Protein AF-S7V993-F1 (afdb_monomer_lite)

Radius of gyration: 12.84 Å; chains: 1; bounding box: 30×21×41 Å

Structure (mmCIF, N/CA/C/O backbone):
data_AF-S7V993-F1
#
_entry.id   AF-S7V993-F1
#
loop_
_atom_site.group_PDB
_atom_site.id
_atom_site.type_symbol
_atom_site.label_atom_id
_atom_site.label_alt_id
_atom_site.label_comp_id
_atom_site.label_asym_id
_atom_site.label_entity_id
_atom_site.label_seq_id
_atom_site.pdbx_PDB_ins_code
_atom_site.Cartn_x
_atom_site.Cartn_y
_atom_site.Cartn_z
_atom_site.occupancy
_atom_site.B_iso_or_equiv
_atom_site.auth_seq_id
_atom_site.auth_comp_id
_atom_site.auth_asym_id
_atom_site.auth_atom_id
_atom_site.pdbx_PDB_model_num
ATOM 1 N N . MET A 1 1 ? 18.924 0.707 -1.161 1.00 74.12 1 MET A N 1
ATOM 2 C CA . MET A 1 1 ? 17.544 0.835 -0.676 1.00 74.12 1 MET A CA 1
ATOM 3 C C . MET A 1 1 ? 16.781 -0.328 -1.256 1.00 74.12 1 MET A C 1
ATOM 5 O O . MET A 1 1 ? 16.669 -0.412 -2.479 1.00 74.12 1 MET A O 1
ATOM 9 N N . ASP A 1 2 ? 16.425 -1.276 -0.404 1.00 92.00 2 ASP A N 1
ATOM 10 C CA . ASP A 1 2 ? 15.712 -2.489 -0.796 1.00 92.00 2 ASP A CA 1
ATOM 11 C C . ASP A 1 2 ? 14.183 -2.284 -0.743 1.00 92.00 2 ASP A C 1
ATOM 13 O O . ASP A 1 2 ? 13.679 -1.163 -0.609 1.00 92.00 2 ASP A O 1
ATOM 17 N N . ARG A 1 3 ? 13.432 -3.363 -0.968 1.00 95.56 3 ARG A N 1
ATOM 18 C CA . ARG A 1 3 ? 11.964 -3.361 -0.999 1.00 95.56 3 ARG A CA 1
ATOM 19 C C . ARG A 1 3 ? 11.384 -2.967 0.361 1.00 95.56 3 ARG A C 1
ATOM 21 O O . ARG A 1 3 ? 10.417 -2.208 0.426 1.00 95.56 3 ARG A O 1
ATOM 28 N N . GLU A 1 4 ? 11.964 -3.487 1.428 1.00 97.06 4 GLU A N 1
ATOM 29 C CA . GLU A 1 4 ? 11.546 -3.273 2.804 1.00 97.06 4 GLU A CA 1
ATOM 30 C C . GLU A 1 4 ? 11.801 -1.821 3.226 1.00 97.06 4 GLU A C 1
ATOM 32 O O . GLU A 1 4 ? 10.926 -1.198 3.829 1.00 97.06 4 GLU A O 1
ATOM 37 N N . ASP A 1 5 ? 12.940 -1.242 2.839 1.00 97.50 5 ASP A N 1
ATOM 38 C CA . ASP A 1 5 ? 13.248 0.176 3.041 1.00 97.50 5 ASP A CA 1
ATOM 39 C C . ASP A 1 5 ? 12.218 1.083 2.354 1.00 97.50 5 ASP A C 1
ATOM 41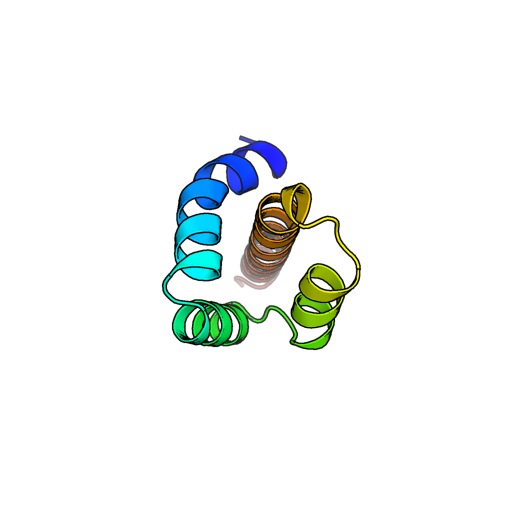 O O . ASP A 1 5 ? 11.716 2.041 2.948 1.00 97.50 5 ASP A O 1
ATOM 45 N N . LEU A 1 6 ? 11.866 0.771 1.101 1.00 97.50 6 LEU A N 1
ATOM 46 C CA . LEU A 1 6 ? 10.839 1.496 0.348 1.00 97.50 6 LEU A CA 1
ATOM 47 C C . LEU A 1 6 ? 9.475 1.419 1.040 1.00 97.50 6 LEU A C 1
ATOM 49 O O . LEU A 1 6 ? 8.775 2.428 1.138 1.00 97.50 6 LEU A O 1
ATOM 53 N N . ALA A 1 7 ? 9.099 0.237 1.533 1.00 98.19 7 ALA A N 1
ATOM 54 C CA . ALA A 1 7 ? 7.832 0.040 2.226 1.00 98.19 7 ALA A CA 1
ATOM 55 C C . ALA A 1 7 ? 7.795 0.831 3.540 1.00 98.19 7 ALA A C 1
ATOM 57 O O . ALA A 1 7 ? 6.823 1.542 3.799 1.0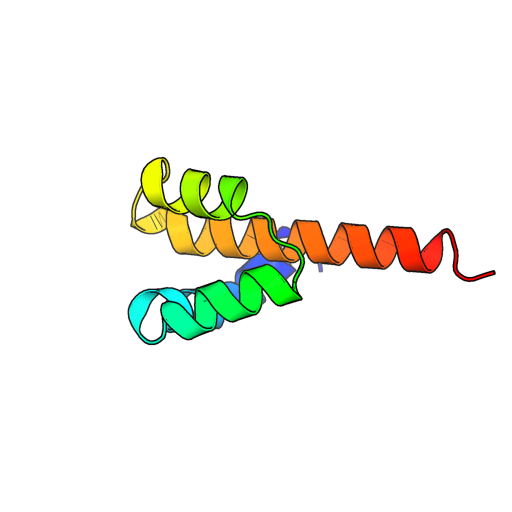0 98.19 7 ALA A O 1
ATOM 58 N N . LYS A 1 8 ? 8.877 0.791 4.325 1.00 98.12 8 LYS A N 1
ATOM 59 C CA . LYS A 1 8 ? 9.021 1.587 5.553 1.00 98.12 8 LYS A CA 1
ATOM 60 C C . LYS A 1 8 ? 8.937 3.087 5.281 1.00 98.12 8 LYS A C 1
ATOM 62 O O . LYS A 1 8 ? 8.315 3.804 6.059 1.00 98.12 8 LYS A O 1
ATOM 67 N N . ALA A 1 9 ? 9.504 3.559 4.171 1.00 98.19 9 ALA A N 1
ATOM 68 C CA . ALA A 1 9 ? 9.471 4.973 3.807 1.00 98.19 9 ALA A CA 1
ATOM 69 C C . ALA A 1 9 ? 8.047 5.486 3.529 1.00 98.19 9 ALA A C 1
ATOM 71 O O . ALA A 1 9 ? 7.732 6.630 3.858 1.00 98.19 9 ALA A O 1
ATOM 72 N N . ILE A 1 10 ? 7.174 4.655 2.945 1.00 97.69 10 ILE A N 1
ATOM 73 C CA . ILE A 1 10 ? 5.789 5.046 2.628 1.00 97.69 10 ILE A CA 1
ATOM 74 C C . ILE A 1 10 ? 4.781 4.682 3.726 1.00 97.69 10 ILE A C 1
ATOM 76 O O . ILE A 1 10 ? 3.682 5.239 3.739 1.00 97.69 10 ILE A O 1
ATOM 80 N N . ALA A 1 11 ? 5.139 3.789 4.652 1.00 98.25 11 ALA A N 1
ATOM 81 C CA . ALA A 1 11 ? 4.253 3.293 5.703 1.00 98.25 11 ALA A CA 1
ATOM 82 C C . ALA A 1 11 ? 3.560 4.394 6.532 1.00 98.25 11 ALA A C 1
ATOM 84 O O . ALA A 1 11 ? 2.359 4.258 6.772 1.00 98.25 11 ALA A O 1
ATOM 85 N N . PRO A 1 12 ? 4.212 5.516 6.910 1.00 98.31 12 PRO A N 1
ATOM 86 C CA . PRO A 1 12 ? 3.527 6.601 7.615 1.00 98.31 12 PRO A CA 1
ATOM 87 C C . PRO A 1 12 ? 2.369 7.205 6.809 1.00 98.31 12 PRO A C 1
ATOM 89 O O . PRO A 1 12 ? 1.288 7.439 7.349 1.00 98.31 12 PRO A O 1
ATOM 92 N N . MET A 1 13 ? 2.563 7.397 5.501 1.00 97.94 13 MET A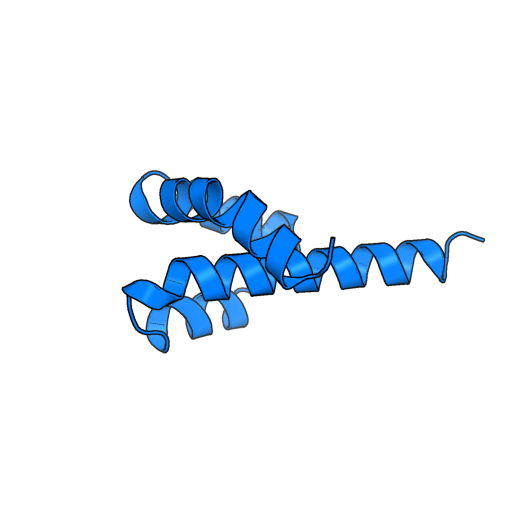 N 1
ATOM 93 C CA . MET A 1 13 ? 1.526 7.923 4.609 1.00 97.94 13 MET A CA 1
ATOM 94 C C . MET A 1 13 ? 0.407 6.901 4.392 1.00 97.94 13 MET A C 1
ATOM 96 O O . MET A 1 13 ? -0.770 7.256 4.405 1.00 97.94 13 MET A O 1
ATOM 100 N N . VAL A 1 14 ? 0.757 5.622 4.226 1.00 98.00 14 VAL A N 1
ATOM 101 C CA . VAL A 1 14 ? -0.223 4.532 4.102 1.00 98.00 14 VAL A CA 1
ATOM 102 C C . VAL A 1 14 ? -1.073 4.428 5.370 1.00 98.00 14 VAL A C 1
ATOM 104 O O . VAL A 1 14 ? -2.295 4.367 5.270 1.00 98.00 14 VAL A O 1
ATOM 107 N N . SER A 1 15 ? -0.456 4.503 6.552 1.00 98.19 15 SER A N 1
ATOM 108 C CA . SER A 1 15 ? -1.162 4.520 7.838 1.00 98.19 15 SER A CA 1
ATOM 109 C C . SER A 1 15 ? -2.122 5.703 7.944 1.00 98.19 15 SER A C 1
ATOM 111 O O . SER A 1 15 ? -3.283 5.525 8.312 1.00 98.19 15 SER A O 1
ATOM 113 N N . GLN A 1 16 ? -1.685 6.911 7.577 1.00 98.19 16 GLN A N 1
ATOM 114 C CA . GLN A 1 16 ? -2.561 8.083 7.579 1.00 98.19 16 GLN A CA 1
ATOM 115 C C . GLN A 1 16 ? -3.777 7.874 6.669 1.00 98.19 16 GLN A C 1
ATOM 117 O O . GLN A 1 16 ? -4.906 8.129 7.088 1.00 98.19 16 GLN A O 1
ATOM 122 N N . LEU A 1 17 ? -3.555 7.391 5.445 1.00 97.81 17 LEU A N 1
ATOM 123 C CA . LEU A 1 17 ? -4.617 7.144 4.474 1.00 97.81 17 LEU A CA 1
ATOM 124 C C . LEU A 1 17 ? -5.602 6.075 4.966 1.00 97.81 17 LEU A C 1
ATOM 126 O O . LEU A 1 17 ? -6.808 6.285 4.882 1.00 97.81 17 LEU A O 1
ATOM 130 N N . LEU A 1 18 ? -5.110 4.972 5.534 1.00 96.62 18 LEU A N 1
ATOM 131 C CA . LEU A 1 18 ? -5.951 3.913 6.099 1.00 96.62 18 LEU A CA 1
ATOM 132 C C . LEU A 1 18 ? -6.823 4.418 7.256 1.00 96.62 18 LEU A C 1
ATOM 134 O O . LEU A 1 18 ? -7.999 4.076 7.327 1.00 96.62 18 LEU A O 1
ATOM 138 N N . ASN A 1 19 ? -6.259 5.245 8.140 1.00 96.25 19 ASN A N 1
ATOM 139 C CA . ASN A 1 19 ? -6.932 5.667 9.370 1.00 96.25 19 ASN A CA 1
ATOM 140 C C . ASN A 1 19 ? -7.813 6.914 9.212 1.00 96.25 19 ASN A C 1
ATOM 142 O O . ASN A 1 19 ? -8.721 7.120 10.014 1.00 96.25 19 ASN A O 1
ATOM 146 N N . ARG A 1 20 ? -7.522 7.788 8.241 1.00 96.69 20 ARG A N 1
ATOM 147 C CA . ARG A 1 20 ? -8.176 9.106 8.128 1.00 96.69 20 ARG A CA 1
ATOM 148 C C . ARG A 1 20 ? -8.856 9.359 6.792 1.00 96.69 20 ARG A C 1
ATOM 150 O O . ARG A 1 20 ? -9.751 10.192 6.727 1.00 96.69 20 ARG A O 1
ATOM 157 N N . GLU A 1 21 ? -8.433 8.679 5.731 1.00 97.06 21 GLU A N 1
ATOM 158 C CA . GLU A 1 21 ? -8.850 8.980 4.357 1.00 97.06 21 GLU A CA 1
ATOM 159 C C . GLU A 1 21 ? -9.074 7.681 3.562 1.00 97.06 21 GLU A C 1
ATOM 161 O O . GLU A 1 21 ? -8.561 7.512 2.453 1.00 97.06 21 GLU A O 1
ATOM 166 N N . PHE A 1 22 ? -9.824 6.733 4.134 1.00 95.12 22 PHE A N 1
ATOM 167 C CA . PHE A 1 22 ? -9.926 5.373 3.595 1.00 95.12 22 PHE A CA 1
ATOM 168 C C . PHE A 1 22 ? -10.493 5.318 2.164 1.00 95.12 22 PHE A C 1
ATOM 170 O O . PHE A 1 22 ? -10.000 4.570 1.323 1.00 95.12 22 PHE A O 1
ATOM 177 N N . GLU A 1 23 ? -11.468 6.161 1.822 1.00 96.12 23 GLU A N 1
ATOM 178 C CA . GLU A 1 23 ? -11.970 6.241 0.441 1.00 96.12 23 GLU A CA 1
ATOM 179 C C . GLU A 1 23 ? -10.871 6.667 -0.544 1.00 96.12 23 GLU A C 1
ATOM 181 O O . GLU A 1 23 ? -10.706 6.074 -1.613 1.00 96.12 23 GLU A O 1
ATOM 186 N N . ARG A 1 24 ? -10.053 7.653 -0.157 1.00 96.69 24 ARG A N 1
ATOM 187 C CA . ARG A 1 24 ? -8.901 8.107 -0.945 1.00 96.69 24 ARG A CA 1
ATOM 188 C C . ARG A 1 24 ? -7.842 7.013 -1.054 1.00 96.69 24 ARG A C 1
ATOM 190 O O . ARG A 1 24 ? -7.230 6.863 -2.114 1.00 96.69 24 ARG A O 1
ATOM 197 N N . PHE A 1 25 ? -7.632 6.246 0.016 1.00 97.00 25 PHE A N 1
ATOM 198 C CA . PHE A 1 25 ? -6.763 5.073 0.014 1.00 97.00 25 PHE A CA 1
ATOM 199 C C . PHE A 1 25 ? -7.206 4.053 -1.048 1.00 97.00 25 PHE A C 1
ATOM 201 O O . PHE A 1 25 ? -6.398 3.647 -1.888 1.00 97.00 25 PHE A O 1
ATOM 208 N N . LEU A 1 26 ? -8.494 3.698 -1.080 1.00 95.38 26 LEU A N 1
ATOM 209 C CA . LEU A 1 26 ? -9.037 2.769 -2.075 1.00 95.38 26 LEU A CA 1
ATOM 210 C C . LEU A 1 26 ? -8.879 3.311 -3.502 1.00 95.38 26 LEU A C 1
ATOM 212 O O . LEU A 1 26 ? -8.372 2.607 -4.375 1.00 95.38 26 LEU A O 1
ATOM 216 N N . GLN A 1 27 ? -9.200 4.588 -3.737 1.00 95.75 27 GLN A N 1
ATOM 217 C CA . GLN A 1 27 ? -8.997 5.245 -5.039 1.00 95.75 27 GLN A CA 1
ATOM 218 C C . GLN A 1 27 ? -7.529 5.218 -5.501 1.00 95.75 27 GLN A C 1
ATOM 220 O O . GLN A 1 27 ? -7.241 5.120 -6.697 1.00 95.75 27 GLN A O 1
ATOM 225 N N . LEU A 1 28 ? -6.575 5.329 -4.573 1.00 95.94 28 LEU A N 1
ATOM 226 C CA . LEU A 1 28 ? -5.151 5.186 -4.876 1.00 95.94 28 LEU A CA 1
ATOM 227 C C . LEU A 1 28 ? -4.794 3.747 -5.252 1.00 95.94 28 LEU A C 1
ATOM 229 O O . LEU A 1 28 ? -4.066 3.563 -6.224 1.00 95.94 28 LEU A O 1
ATOM 233 N N . CYS A 1 29 ? -5.331 2.742 -4.557 1.00 95.75 29 CYS A N 1
ATOM 234 C CA . CYS A 1 29 ? -5.087 1.333 -4.876 1.00 95.75 29 CYS A CA 1
ATOM 235 C C . CYS A 1 29 ? -5.461 1.002 -6.327 1.00 95.75 29 CYS A C 1
ATOM 237 O O . CYS A 1 29 ? -4.636 0.440 -7.047 1.00 95.75 29 CYS A O 1
ATOM 239 N N . TYR A 1 30 ? -6.624 1.458 -6.804 1.00 93.38 30 TYR A N 1
ATOM 240 C CA . TYR A 1 30 ? -7.026 1.289 -8.207 1.00 93.38 30 TYR A CA 1
ATOM 241 C C . TYR A 1 30 ? -6.044 1.935 -9.188 1.00 93.38 30 TYR A C 1
ATOM 243 O O . TYR A 1 30 ? -5.614 1.302 -10.149 1.00 93.38 30 TYR A O 1
ATOM 251 N N . ARG A 1 31 ? -5.623 3.181 -8.933 1.00 94.19 31 ARG A N 1
ATOM 252 C CA . ARG A 1 31 ? -4.641 3.880 -9.787 1.00 94.19 31 ARG A CA 1
ATOM 253 C C . ARG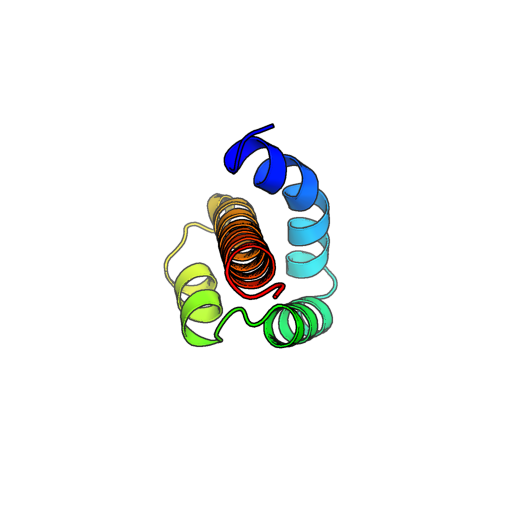 A 1 31 ? -3.276 3.195 -9.792 1.00 94.19 31 ARG A C 1
ATOM 255 O O . ARG A 1 31 ? -2.558 3.200 -10.794 1.00 94.19 31 ARG A O 1
ATOM 262 N N . LEU A 1 32 ? -2.900 2.603 -8.664 1.00 94.38 32 LEU A N 1
ATOM 263 C CA . LEU A 1 32 ? -1.661 1.851 -8.520 1.00 94.38 32 LEU A CA 1
ATOM 264 C C . LEU A 1 32 ? -1.758 0.444 -9.111 1.00 94.38 32 LEU A C 1
ATOM 266 O O . LEU A 1 32 ? -0.715 -0.192 -9.253 1.00 94.38 32 LEU A O 1
ATOM 270 N N . ASP A 1 33 ? -2.933 0.027 -9.580 1.00 95.12 33 ASP A N 1
ATOM 271 C CA . ASP A 1 33 ? -3.232 -1.330 -10.035 1.00 95.12 33 ASP A CA 1
ATOM 272 C C . ASP A 1 33 ? -2.957 -2.380 -8.946 1.00 95.12 33 ASP A C 1
ATOM 274 O O . ASP A 1 33 ? -2.365 -3.434 -9.178 1.00 95.12 33 ASP A O 1
ATOM 278 N N . LEU A 1 34 ? -3.325 -2.034 -7.711 1.00 94.75 34 LEU A N 1
ATOM 279 C CA . LEU A 1 34 ? -3.361 -2.954 -6.587 1.00 94.75 34 LEU A CA 1
ATOM 280 C C . LEU A 1 34 ? -4.767 -3.559 -6.526 1.00 94.75 34 LEU A C 1
ATOM 282 O O . LEU A 1 34 ? -5.724 -2.878 -6.164 1.00 94.75 34 LEU A O 1
ATOM 286 N N . GLY A 1 35 ? -4.890 -4.826 -6.926 1.00 90.38 35 GLY A N 1
ATOM 287 C CA . GLY A 1 35 ? -6.188 -5.483 -7.085 1.00 90.38 35 GLY A CA 1
ATOM 288 C C . GLY A 1 35 ? -7.013 -5.531 -5.794 1.00 90.38 35 GLY A C 1
ATOM 289 O O . GLY A 1 35 ? -6.483 -5.810 -4.717 1.00 90.38 35 GLY A O 1
ATOM 290 N N . GLU A 1 36 ? -8.330 -5.330 -5.914 1.00 91.81 36 GLU A N 1
ATOM 291 C CA . GLU A 1 36 ? -9.272 -5.323 -4.781 1.00 91.81 36 GLU A CA 1
ATOM 292 C C . GLU A 1 36 ? -9.187 -6.581 -3.917 1.00 91.81 36 GLU A C 1
ATOM 294 O O . GLU A 1 36 ? -9.273 -6.499 -2.694 1.00 91.81 36 GLU A O 1
ATOM 299 N N . GLY A 1 37 ? -8.989 -7.746 -4.546 1.00 95.00 37 GLY A N 1
ATOM 300 C CA . GLY A 1 37 ? -8.822 -9.011 -3.835 1.00 95.00 37 GLY A CA 1
ATOM 301 C C . GLY A 1 37 ? -7.654 -8.962 -2.853 1.00 95.00 37 GLY A C 1
ATOM 302 O O . GLY A 1 37 ? -7.804 -9.388 -1.713 1.00 95.00 37 GLY A O 1
ATOM 303 N N . LYS A 1 38 ? -6.530 -8.351 -3.254 1.00 95.38 38 LYS A N 1
ATOM 304 C CA . LYS A 1 38 ? -5.336 -8.222 -2.413 1.00 95.38 38 LYS A CA 1
ATOM 305 C C . LYS A 1 38 ? -5.546 -7.243 -1.266 1.00 95.38 38 LYS A C 1
ATOM 307 O O . LYS A 1 38 ? -5.159 -7.524 -0.138 1.00 95.38 38 LYS A O 1
ATOM 312 N N . VAL A 1 39 ? -6.193 -6.113 -1.543 1.00 96.38 39 VAL A N 1
ATOM 313 C CA . VAL A 1 39 ? -6.538 -5.127 -0.509 1.00 96.38 39 VAL A CA 1
ATOM 314 C C . VAL A 1 39 ? -7.473 -5.757 0.525 1.00 96.38 39 VAL A C 1
ATOM 316 O O . VAL A 1 39 ? -7.223 -5.657 1.723 1.00 96.38 39 VAL A O 1
ATOM 319 N N . ARG A 1 40 ? -8.513 -6.467 0.073 1.00 96.19 40 ARG A N 1
ATOM 320 C CA . ARG A 1 40 ? -9.476 -7.157 0.941 1.00 96.19 40 ARG A CA 1
ATOM 321 C C . ARG A 1 40 ? -8.829 -8.277 1.755 1.00 96.19 40 ARG A C 1
ATOM 323 O O . ARG A 1 40 ? -9.135 -8.411 2.933 1.00 96.19 40 ARG A O 1
ATOM 330 N N . GLU A 1 41 ? -7.948 -9.063 1.142 1.00 97.44 41 GLU A N 1
ATOM 331 C CA . GLU A 1 41 ? -7.145 -10.086 1.821 1.00 97.44 41 GLU A CA 1
ATOM 332 C C . GLU A 1 41 ? -6.356 -9.462 2.977 1.00 97.44 41 GLU A C 1
ATOM 334 O O . GLU A 1 41 ? -6.494 -9.902 4.115 1.00 97.44 41 GLU A O 1
ATOM 339 N N . ILE A 1 42 ? -5.607 -8.385 2.714 1.00 97.44 42 ILE A N 1
ATOM 340 C CA . ILE A 1 42 ? -4.786 -7.720 3.733 1.00 97.44 42 ILE A CA 1
ATOM 341 C C . ILE A 1 42 ? -5.657 -7.164 4.863 1.00 97.44 42 ILE A C 1
ATOM 343 O O . ILE A 1 42 ? -5.338 -7.399 6.025 1.00 97.44 42 ILE A O 1
ATOM 347 N N . LEU A 1 43 ? -6.759 -6.480 4.541 1.00 96.00 43 LEU A N 1
ATOM 348 C CA . LEU A 1 43 ? -7.655 -5.890 5.541 1.00 96.00 43 LEU A CA 1
ATOM 349 C C . LEU A 1 43 ? -8.347 -6.936 6.425 1.00 96.00 43 LEU A C 1
ATOM 351 O O . LEU A 1 43 ? -8.540 -6.688 7.609 1.00 96.00 43 LEU A O 1
ATOM 355 N N . ASN A 1 44 ? -8.725 -8.087 5.864 1.00 96.19 44 ASN A N 1
ATOM 356 C CA . ASN A 1 44 ? -9.528 -9.079 6.582 1.00 96.19 44 ASN A CA 1
ATOM 357 C C . ASN A 1 44 ? -8.699 -10.158 7.284 1.00 96.19 44 ASN A C 1
ATOM 359 O O . ASN A 1 44 ? -9.202 -10.794 8.205 1.00 96.19 44 ASN A O 1
ATOM 363 N N . GLN A 1 45 ? -7.480 -10.429 6.812 1.00 96.94 45 GLN A N 1
ATOM 364 C CA . GLN A 1 45 ? -6.682 -11.573 7.270 1.00 96.94 45 GLN A CA 1
ATOM 365 C C . GLN A 1 45 ? -5.431 -11.169 8.053 1.00 96.94 45 GLN A C 1
ATOM 367 O O . GLN A 1 45 ? -4.781 -12.033 8.637 1.00 96.94 45 GLN A O 1
ATOM 372 N N . SER A 1 46 ? -5.065 -9.885 8.058 1.00 96.00 46 SER A N 1
ATOM 373 C CA . SER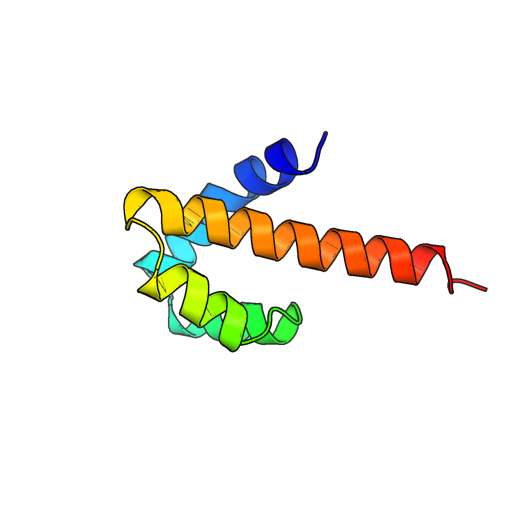 A 1 46 ? -3.885 -9.413 8.789 1.00 96.00 46 SER A CA 1
ATOM 374 C C . SER A 1 46 ? -4.265 -8.906 10.181 1.00 96.00 46 SER A C 1
ATOM 376 O O . SER A 1 46 ? -5.320 -8.283 10.322 1.00 96.00 46 SER A O 1
ATOM 378 N N . PRO A 1 47 ? -3.400 -9.096 11.193 1.00 96.62 47 PRO A N 1
ATOM 379 C CA . PRO A 1 47 ? -3.519 -8.380 12.458 1.00 96.62 47 PRO A CA 1
ATOM 380 C C . PRO A 1 47 ? -3.568 -6.860 12.223 1.00 96.62 47 PRO A C 1
ATOM 382 O O . PRO A 1 47 ? -2.839 -6.378 11.347 1.00 96.62 47 PRO A O 1
ATOM 385 N N . PRO A 1 48 ? -4.385 -6.090 12.968 1.00 94.06 48 PRO A N 1
ATOM 386 C CA . PRO A 1 48 ? -4.515 -4.642 12.781 1.00 94.06 48 PRO A CA 1
ATOM 387 C C . PRO A 1 48 ? -3.179 -3.885 12.746 1.00 94.06 48 PRO A C 1
ATOM 389 O O . PRO A 1 48 ? -2.989 -2.990 11.921 1.00 94.06 48 PRO A O 1
ATOM 392 N N . GLU A 1 49 ? -2.235 -4.278 13.597 1.00 95.25 49 GLU A N 1
ATOM 393 C CA . GLU A 1 49 ? -0.884 -3.728 13.701 1.00 95.25 49 GLU A CA 1
ATOM 394 C C . GLU A 1 49 ? -0.013 -3.997 12.461 1.00 95.25 49 GLU A C 1
ATOM 396 O O . GLU A 1 49 ? 0.868 -3.198 12.146 1.00 95.25 49 GLU A O 1
ATOM 401 N N . GLU A 1 50 ? -0.301 -5.060 11.705 1.00 97.50 50 GLU A N 1
ATOM 402 C CA . GLU A 1 50 ? 0.436 -5.443 10.494 1.00 97.50 50 GLU A CA 1
ATOM 403 C C . GLU A 1 50 ? -0.187 -4.887 9.205 1.00 97.50 50 GLU A C 1
ATOM 405 O O . GLU A 1 50 ? 0.471 -4.880 8.160 1.00 97.50 50 GLU A O 1
ATOM 410 N N . ILE A 1 51 ? -1.441 -4.410 9.234 1.00 97.88 51 ILE A N 1
ATOM 411 C CA . ILE A 1 51 ? -2.155 -3.956 8.025 1.00 97.88 51 ILE A CA 1
ATOM 412 C C . ILE A 1 51 ? -1.346 -2.890 7.281 1.00 97.88 51 ILE A C 1
ATOM 414 O O . ILE A 1 51 ? -1.168 -2.987 6.068 1.00 97.88 51 ILE A O 1
ATOM 418 N N . THR A 1 52 ? -0.831 -1.886 7.995 1.00 98.25 52 THR A N 1
ATOM 419 C CA . THR A 1 52 ? -0.058 -0.793 7.381 1.00 98.25 52 THR A CA 1
ATOM 420 C C . THR A 1 52 ? 1.188 -1.322 6.674 1.00 98.25 52 THR A C 1
ATOM 422 O O . THR A 1 52 ? 1.467 -0.934 5.536 1.00 98.25 52 THR A O 1
ATOM 425 N N . GLU A 1 53 ? 1.935 -2.207 7.334 1.00 98.19 53 GLU A N 1
ATOM 426 C CA . GLU A 1 53 ? 3.162 -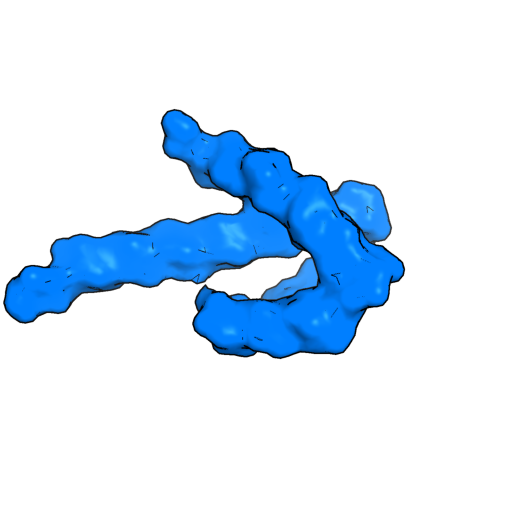2.781 6.788 1.00 98.19 53 GLU A CA 1
ATOM 427 C C . GLU A 1 53 ? 2.857 -3.612 5.542 1.00 98.19 53 GLU A C 1
ATOM 429 O O . GLU A 1 53 ? 3.393 -3.341 4.465 1.00 98.19 53 GLU A O 1
ATOM 434 N N . ARG A 1 54 ? 1.929 -4.567 5.651 1.00 98.31 54 ARG A N 1
ATOM 435 C CA . ARG A 1 54 ? 1.547 -5.455 4.546 1.00 98.31 54 ARG A CA 1
ATOM 436 C C . ARG A 1 54 ? 1.004 -4.688 3.349 1.00 98.31 54 ARG A C 1
ATOM 438 O O . ARG A 1 54 ? 1.313 -5.025 2.206 1.00 98.31 54 ARG A O 1
ATOM 445 N N . MET A 1 55 ? 0.242 -3.628 3.596 1.00 98.12 55 MET A N 1
ATOM 446 C CA . MET A 1 55 ? -0.272 -2.769 2.538 1.00 98.12 55 MET A CA 1
ATOM 447 C C . MET A 1 55 ? 0.845 -1.985 1.842 1.00 98.12 55 MET A C 1
ATOM 449 O O . MET A 1 55 ? 0.879 -1.904 0.614 1.00 98.12 55 MET A O 1
ATOM 453 N N . SER A 1 56 ? 1.794 -1.452 2.613 1.00 98.31 56 SER A N 1
ATOM 454 C CA . SER A 1 56 ? 2.957 -0.732 2.079 1.00 98.31 56 SER A CA 1
ATOM 455 C C . SER A 1 56 ? 3.827 -1.644 1.217 1.00 98.31 56 SER A C 1
ATOM 457 O O . SER A 1 56 ? 4.210 -1.275 0.107 1.00 98.31 56 SER A O 1
ATOM 459 N N . LEU A 1 57 ? 4.064 -2.870 1.685 1.00 98.44 57 LEU A N 1
ATOM 460 C CA . LEU A 1 57 ? 4.777 -3.903 0.941 1.00 98.44 57 LEU A CA 1
ATOM 461 C C . LEU A 1 57 ? 4.078 -4.227 -0.386 1.00 98.44 57 LEU A C 1
ATOM 463 O O . LEU A 1 57 ? 4.714 -4.195 -1.437 1.00 98.44 57 LEU A O 1
ATOM 467 N N . ALA A 1 58 ? 2.761 -4.446 -0.362 1.00 98.00 58 ALA A N 1
ATOM 468 C CA . ALA A 1 58 ? 1.991 -4.753 -1.565 1.00 98.00 58 ALA A CA 1
ATOM 469 C C . ALA A 1 58 ? 2.015 -3.607 -2.598 1.00 98.00 58 ALA A C 1
ATOM 471 O O . ALA A 1 58 ? 2.105 -3.848 -3.806 1.00 98.00 58 ALA A O 1
ATOM 472 N N . ILE A 1 59 ? 1.981 -2.352 -2.137 1.00 97.88 59 ILE A N 1
ATOM 473 C CA . ILE A 1 59 ? 2.126 -1.172 -3.000 1.00 97.88 59 ILE A CA 1
ATOM 474 C C . ILE A 1 59 ? 3.509 -1.154 -3.660 1.00 97.88 59 ILE A C 1
ATOM 476 O O . ILE A 1 59 ? 3.598 -0.972 -4.880 1.00 97.88 59 ILE A O 1
ATOM 480 N N . VAL A 1 60 ? 4.578 -1.351 -2.879 1.00 98.00 60 VAL A N 1
ATOM 481 C CA . VAL A 1 60 ? 5.960 -1.363 -3.384 1.00 98.00 60 VAL A CA 1
ATOM 482 C C . VAL A 1 60 ? 6.162 -2.493 -4.387 1.00 98.00 60 VAL A C 1
ATOM 484 O O . VAL A 1 60 ? 6.661 -2.232 -5.482 1.00 98.00 60 VAL A O 1
ATOM 487 N N . ASP A 1 61 ? 5.698 -3.704 -4.082 1.00 96.94 61 ASP A N 1
ATOM 488 C CA . ASP A 1 61 ? 5.755 -4.852 -4.993 1.00 96.94 61 ASP A CA 1
ATOM 489 C C . ASP A 1 61 ? 5.130 -4.525 -6.341 1.00 96.94 61 ASP A C 1
ATOM 491 O O . ASP A 1 61 ? 5.731 -4.729 -7.403 1.00 96.94 61 ASP A O 1
ATOM 495 N N . ARG A 1 62 ? 3.940 -3.918 -6.313 1.00 96.62 62 ARG A N 1
ATOM 496 C CA . ARG A 1 62 ? 3.256 -3.524 -7.539 1.00 96.62 62 ARG A CA 1
ATOM 497 C C . ARG A 1 62 ? 4.060 -2.495 -8.331 1.00 96.62 62 ARG A C 1
ATOM 499 O O . ARG A 1 62 ? 4.104 -2.604 -9.560 1.00 96.62 62 ARG A O 1
ATOM 506 N N . GLN A 1 63 ? 4.705 -1.529 -7.671 1.00 95.50 63 GLN A N 1
ATOM 507 C CA . GLN A 1 63 ? 5.540 -0.529 -8.346 1.00 95.50 63 GLN A CA 1
ATOM 508 C C . GLN A 1 63 ? 6.820 -1.129 -8.927 1.00 95.50 63 GLN A C 1
ATOM 510 O O . GLN A 1 63 ? 7.171 -0.798 -10.062 1.00 95.50 63 GLN A O 1
ATOM 515 N N . LEU A 1 64 ? 7.483 -2.035 -8.208 1.00 95.75 64 LEU A N 1
ATOM 516 C CA . LEU A 1 64 ? 8.679 -2.728 -8.690 1.00 95.75 64 LEU A CA 1
ATOM 517 C C . LEU A 1 64 ? 8.373 -3.552 -9.943 1.00 95.75 64 LEU A C 1
ATOM 519 O O . LEU A 1 64 ? 9.120 -3.474 -10.919 1.00 95.75 64 LEU A O 1
ATOM 523 N N . ILE A 1 65 ? 7.222 -4.233 -9.977 1.00 95.06 65 ILE A N 1
ATOM 524 C CA . ILE A 1 65 ? 6.730 -4.920 -11.177 1.00 95.06 65 ILE A CA 1
ATOM 525 C C . ILE A 1 65 ? 6.587 -3.930 -12.344 1.00 95.06 65 ILE A C 1
ATOM 527 O O . ILE A 1 65 ? 7.104 -4.185 -13.431 1.00 95.06 65 ILE A O 1
ATOM 531 N N . LYS A 1 66 ? 5.944 -2.768 -12.142 1.00 93.81 66 LYS A N 1
ATOM 532 C CA . LYS A 1 66 ? 5.802 -1.752 -13.207 1.00 93.81 66 LYS A CA 1
ATOM 533 C C . LYS A 1 66 ? 7.156 -1.228 -13.691 1.00 93.81 66 LYS A C 1
ATOM 535 O O . LYS A 1 66 ? 7.330 -1.031 -14.890 1.00 93.81 66 LYS A O 1
ATOM 540 N N . VAL A 1 67 ? 8.108 -0.997 -12.784 1.00 94.38 67 VAL A N 1
ATOM 541 C CA . VAL A 1 67 ? 9.475 -0.578 -13.136 1.00 94.38 67 VAL A CA 1
ATOM 542 C C . VAL A 1 67 ? 10.168 -1.652 -13.971 1.00 94.38 67 VAL A C 1
ATOM 544 O O . VAL A 1 67 ? 10.771 -1.317 -14.988 1.00 94.38 67 VAL A O 1
ATOM 547 N N . HIS A 1 68 ? 10.064 -2.923 -13.575 1.00 94.69 68 HIS A N 1
ATOM 548 C CA . HIS A 1 68 ? 10.636 -4.041 -14.319 1.00 94.69 68 HIS A CA 1
ATOM 549 C C . HIS A 1 68 ? 10.054 -4.129 -15.734 1.00 94.69 68 HIS A C 1
ATOM 551 O O . HIS A 1 68 ? 10.812 -4.167 -16.699 1.00 94.69 68 HIS A O 1
ATOM 557 N N . PHE A 1 69 ? 8.725 -4.083 -15.867 1.00 94.88 69 PHE A N 1
ATOM 558 C CA . PHE A 1 69 ? 8.059 -4.109 -17.169 1.00 94.88 69 PHE A CA 1
ATOM 559 C C . PHE A 1 69 ? 8.436 -2.913 -18.041 1.00 94.88 69 PHE A C 1
ATOM 561 O O . PHE A 1 69 ? 8.774 -3.112 -19.201 1.00 94.88 69 PHE A O 1
ATOM 568 N N . ARG A 1 70 ? 8.465 -1.691 -17.494 1.00 93.62 70 ARG A N 1
ATOM 569 C CA . ARG A 1 70 ? 8.942 -0.525 -18.251 1.00 93.62 70 ARG A CA 1
ATOM 570 C C . ARG A 1 70 ? 10.357 -0.751 -18.767 1.00 93.62 70 ARG A C 1
ATOM 572 O O . ARG A 1 70 ? 10.568 -0.661 -19.958 1.00 93.62 70 ARG A O 1
ATOM 579 N N . LYS A 1 71 ? 11.300 -1.155 -17.910 1.00 93.38 71 LYS A N 1
ATOM 580 C CA . LYS A 1 71 ? 12.683 -1.435 -18.336 1.00 93.38 71 LYS A CA 1
ATOM 581 C C . LYS A 1 71 ? 12.775 -2.531 -19.402 1.00 93.38 71 LYS A C 1
ATOM 583 O O . LYS A 1 71 ? 13.605 -2.426 -20.292 1.00 93.38 71 LYS A O 1
ATOM 588 N N . LYS A 1 72 ? 11.953 -3.577 -19.289 1.00 91.81 72 LYS A N 1
ATOM 589 C CA . LYS A 1 72 ? 11.964 -4.733 -20.196 1.00 91.81 72 LYS A CA 1
ATOM 590 C C . LYS A 1 72 ? 11.367 -4.429 -21.574 1.00 91.81 72 LYS A C 1
ATOM 592 O O . LYS A 1 72 ? 11.768 -5.064 -22.537 1.00 91.81 72 LYS A O 1
ATOM 597 N N . TYR A 1 73 ? 10.420 -3.498 -21.653 1.00 90.62 73 TYR A N 1
ATOM 598 C CA . TYR A 1 73 ? 9.669 -3.178 -22.873 1.00 90.62 73 TYR A CA 1
ATOM 599 C C . TYR A 1 73 ? 9.815 -1.700 -23.279 1.00 90.62 73 TYR A C 1
ATOM 601 O O . TYR A 1 73 ? 8.923 -1.147 -23.908 1.00 90.62 73 TYR A O 1
ATOM 609 N N . SER A 1 74 ? 10.910 -1.045 -22.877 1.00 76.44 74 SER A N 1
ATOM 610 C CA . SER A 1 74 ? 11.233 0.352 -23.217 1.00 76.44 74 SER A CA 1
ATOM 611 C C . SER A 1 74 ? 11.981 0.499 -24.556 1.00 76.44 74 SER A C 1
ATOM 613 O O . SER A 1 74 ? 12.672 1.498 -24.742 1.00 76.44 74 SER A O 1
ATOM 615 N N . GLU A 1 75 ? 11.850 -0.473 -25.464 1.00 57.22 75 GLU A N 1
ATOM 616 C CA . GLU A 1 75 ? 12.288 -0.354 -26.867 1.00 57.22 75 GLU A CA 1
ATOM 617 C C . GLU A 1 75 ? 11.226 0.343 -27.725 1.00 57.22 75 GLU A C 1
ATOM 619 O O . GLU A 1 75 ? 10.029 -0.001 -27.580 1.00 57.22 75 GLU A O 1
#

pLDDT: mean 95.06, std 5.85, range [57.22, 98.44]

Organism: NCBI:txid641524

Sequence (75 aa):
MDREDLAKAIAPMVSQLLNREFERFLQLCYRLDLGEGKVREILNQSPPEEITERMSLAIVDRQLIKVHFRKKYSE

Foldseek 3Di:
DDLQVQLVVCLVVLVCCVPPPVVVNVVVCVVLVPDPVLLCCLVPPPDPVCSSSSVSSSSSVSVVVVVVVCVVPVD

Secondary structure (DSSP, 8-state):
--HHHHHHHHHHHHHHHHHH-HHHHHHHHHHHT--HHHHHHHHHHS-HHHHHHHHHHHHHHHHHHHHHHHHHT--